Protein AF-A0A0R2MKS7-F1 (afdb_monomer_lite)

Sequence (83 aa):
MLLVAGPVLLISYG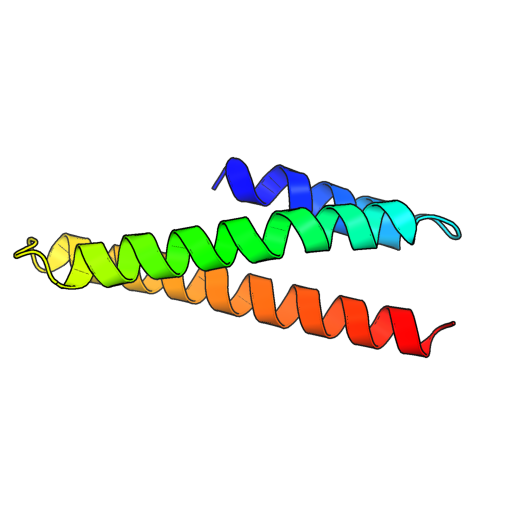LLTPDGWVDVILGLVFMVPISLGCLIFYGWLYQQAQPRQLAGYQWWIVAGYVISFIISGAIMVATWQLH

pLDDT: mean 73.99, std 6.37, range [48.38, 83.69]

Radius of gyration: 15.11 Å; chains: 1; bounding box: 37×16×44 Å

Secondary structure (DSSP, 8-state):
-HHHHHHHHHHHHHHHSTTTHHHHHHHHHHHHHHHHHHHHHHHHHHTS---HHHHHHHHHHHHHHHHHHHHHHHHHHHHHHT-

Foldseek 3Di:
DVQLVCLVVLLVVLVVDPNSVVSLVVSLVSLVVVLVVLLVVLVVVVPDPDDPVVNVVSVVVNVVSVVVNVVSVVVNVVVVVVD

Structure (mmCIF, N/CA/C/O backbone):
data_AF-A0A0R2MKS7-F1
#
_entry.id   AF-A0A0R2MKS7-F1
#
loop_
_atom_site.group_PDB
_atom_site.id
_atom_site.type_symbol
_atom_site.label_atom_id
_atom_site.label_alt_id
_atom_site.label_comp_id
_atom_site.label_asym_id
_atom_site.label_entity_id
_atom_site.label_seq_id
_atom_site.pdbx_PDB_ins_code
_atom_site.Cartn_x
_atom_site.Cartn_y
_atom_site.Cartn_z
_atom_site.occupancy
_atom_site.B_iso_or_equiv
_atom_site.auth_seq_id
_atom_site.auth_comp_id
_atom_site.auth_asym_id
_atom_site.auth_atom_id
_atom_site.pdbx_PDB_model_num
ATOM 1 N N . MET A 1 1 ? -12.488 3.717 -0.249 1.00 48.38 1 MET A N 1
ATOM 2 C CA . MET A 1 1 ? -11.991 2.949 -1.415 1.00 48.38 1 MET A CA 1
ATOM 3 C C . MET A 1 1 ? -11.553 3.836 -2.580 1.00 48.38 1 MET A C 1
ATOM 5 O O . MET A 1 1 ? -10.480 3.584 -3.106 1.00 48.38 1 MET A O 1
ATOM 9 N N . LEU A 1 2 ? -12.279 4.911 -2.925 1.00 57.78 2 LEU A N 1
ATOM 10 C CA . LEU A 1 2 ? -11.884 5.860 -3.988 1.00 57.78 2 LEU A CA 1
ATOM 11 C C . LEU A 1 2 ? -10.455 6.433 -3.857 1.00 57.78 2 LEU A C 1
ATOM 13 O O . LEU A 1 2 ? -9.774 6.585 -4.861 1.00 57.78 2 LEU A O 1
ATOM 17 N N . LEU A 1 3 ? -9.965 6.668 -2.633 1.00 64.75 3 LEU A N 1
ATOM 18 C CA . LEU A 1 3 ? -8.610 7.194 -2.383 1.00 64.75 3 LEU A CA 1
ATOM 19 C C . LEU A 1 3 ? -7.470 6.236 -2.787 1.00 64.75 3 LEU A C 1
ATOM 21 O O . LEU A 1 3 ? -6.364 6.690 -3.040 1.00 64.75 3 LEU A O 1
ATOM 25 N N . VAL A 1 4 ? -7.728 4.926 -2.864 1.00 63.25 4 VAL A N 1
ATOM 26 C CA . VAL A 1 4 ? -6.720 3.909 -3.241 1.00 63.25 4 VAL A CA 1
ATOM 27 C C . VAL A 1 4 ? -6.748 3.628 -4.743 1.00 63.25 4 VAL A C 1
ATOM 29 O O . VAL A 1 4 ? -5.759 3.178 -5.311 1.00 63.25 4 VAL A O 1
ATOM 32 N N . ALA A 1 5 ? -7.870 3.927 -5.402 1.00 70.00 5 ALA A N 1
ATOM 33 C CA . ALA A 1 5 ? -8.060 3.644 -6.819 1.00 70.00 5 ALA A CA 1
ATOM 34 C C . ALA A 1 5 ? -7.081 4.431 -7.706 1.00 70.00 5 ALA A C 1
ATOM 36 O O . ALA A 1 5 ? -6.533 3.863 -8.642 1.00 70.00 5 ALA A O 1
ATOM 37 N N . GLY A 1 6 ? -6.813 5.704 -7.388 1.00 75.44 6 GLY A N 1
ATOM 38 C CA . GLY A 1 6 ? -5.858 6.534 -8.137 1.00 75.44 6 GLY A CA 1
ATOM 39 C C . GLY A 1 6 ? -4.436 5.952 -8.163 1.00 75.44 6 GLY A C 1
ATOM 40 O O . GLY A 1 6 ? -3.917 5.688 -9.245 1.00 75.44 6 GLY A O 1
ATOM 41 N N . PRO A 1 7 ? -3.822 5.679 -6.997 1.00 74.06 7 PRO A N 1
ATOM 42 C CA . PRO A 1 7 ? -2.512 5.034 -6.914 1.00 74.06 7 PRO A CA 1
ATOM 43 C C . PRO A 1 7 ? -2.437 3.671 -7.616 1.00 74.06 7 PRO A C 1
ATOM 45 O O . PRO A 1 7 ? -1.476 3.397 -8.328 1.00 74.06 7 PRO A O 1
ATOM 48 N N . VAL A 1 8 ? -3.466 2.830 -7.469 1.00 76.06 8 VAL A N 1
ATOM 49 C CA . VAL A 1 8 ? -3.519 1.507 -8.118 1.00 76.06 8 VAL A CA 1
ATOM 50 C C . VAL A 1 8 ? -3.601 1.628 -9.641 1.00 76.06 8 VAL A C 1
ATOM 52 O O . VAL A 1 8 ? -2.950 0.858 -10.348 1.00 76.06 8 VAL A O 1
ATOM 55 N N . LEU A 1 9 ? -4.359 2.601 -10.159 1.00 77.88 9 LEU A N 1
ATOM 56 C CA . LEU A 1 9 ? -4.429 2.880 -11.596 1.00 77.88 9 LEU A CA 1
ATOM 57 C C . LEU A 1 9 ? -3.085 3.374 -12.143 1.00 77.88 9 LEU A C 1
ATOM 59 O O . LEU A 1 9 ? -2.674 2.905 -13.199 1.00 77.88 9 LEU A O 1
ATOM 63 N N . LEU A 1 10 ? -2.383 4.245 -11.412 1.00 79.62 10 LEU A N 1
ATOM 64 C CA . LEU A 1 10 ? -1.039 4.713 -11.779 1.00 79.62 10 LEU A CA 1
ATOM 65 C C . LEU A 1 10 ? -0.028 3.560 -11.848 1.00 79.62 10 LEU A C 1
ATOM 67 O O . LEU A 1 10 ? 0.686 3.439 -12.840 1.00 79.62 10 LEU A O 1
ATOM 71 N N . ILE A 1 11 ? -0.024 2.665 -10.852 1.00 79.56 11 ILE A N 1
ATOM 72 C CA . ILE A 1 11 ? 0.847 1.476 -10.854 1.00 79.56 11 ILE A CA 1
ATOM 73 C C . ILE A 1 11 ? 0.498 0.552 -12.026 1.00 79.56 11 ILE A C 1
ATOM 75 O O . ILE A 1 11 ? 1.386 0.108 -12.747 1.00 79.56 11 ILE A O 1
ATOM 79 N N . SER A 1 12 ? -0.792 0.276 -12.238 1.00 77.88 12 SER A N 1
ATOM 80 C CA . SER A 1 12 ? -1.248 -0.621 -13.309 1.00 77.88 12 SER A CA 1
ATOM 81 C C . SER A 1 12 ? -0.903 -0.071 -14.693 1.00 77.88 12 SER A C 1
ATOM 83 O O . SER A 1 12 ? -0.466 -0.825 -15.556 1.00 77.88 12 SER A O 1
ATOM 85 N N . TYR A 1 13 ? -1.071 1.237 -14.898 1.00 82.00 13 TYR A N 1
ATOM 86 C CA . TYR A 1 13 ? -0.717 1.911 -16.143 1.00 82.00 13 TYR A CA 1
ATOM 87 C C . TYR A 1 13 ? 0.798 1.894 -16.374 1.00 82.00 13 TYR A C 1
ATOM 89 O O . TYR A 1 13 ? 1.244 1.476 -17.440 1.00 82.00 13 TYR A O 1
ATOM 97 N N . GLY A 1 14 ? 1.584 2.239 -15.351 1.00 80.69 14 GLY A N 1
ATOM 98 C CA . GLY A 1 14 ? 3.041 2.250 -15.440 1.00 80.69 14 GLY A CA 1
ATOM 99 C C . GLY A 1 14 ? 3.651 0.874 -15.734 1.00 80.69 14 GLY A C 1
ATOM 100 O O . GLY A 1 14 ? 4.620 0.788 -16.481 1.00 80.69 14 GLY A O 1
ATOM 101 N N . LEU A 1 15 ? 3.051 -0.215 -15.233 1.00 79.06 15 LEU A N 1
ATOM 102 C CA . LEU A 1 15 ? 3.472 -1.591 -15.544 1.00 79.06 15 LEU A CA 1
ATOM 103 C C . LEU A 1 15 ? 3.189 -2.021 -16.995 1.00 79.06 15 LEU A C 1
ATOM 105 O O . LEU A 1 15 ? 3.816 -2.960 -17.480 1.00 79.06 15 LEU A O 1
ATOM 109 N N . LEU A 1 16 ? 2.233 -1.383 -17.677 1.00 83.69 16 LEU A N 1
ATOM 110 C CA . LEU A 1 16 ? 1.859 -1.717 -19.058 1.00 83.69 16 LEU A CA 1
ATOM 111 C C . LEU A 1 16 ? 2.713 -0.981 -20.099 1.00 83.69 16 LEU A C 1
ATOM 113 O O . LEU A 1 16 ? 2.727 -1.371 -21.267 1.00 83.69 16 LEU A O 1
ATOM 117 N N . THR A 1 17 ? 3.420 0.072 -19.693 1.00 79.44 17 THR A N 1
ATOM 118 C CA . THR A 1 17 ? 4.266 0.889 -20.570 1.00 79.44 17 THR A CA 1
ATOM 119 C C . THR A 1 17 ? 5.755 0.632 -20.312 1.00 79.44 17 THR A C 1
ATOM 121 O O . THR A 1 17 ? 6.169 0.670 -19.156 1.00 79.44 17 THR A O 1
ATOM 124 N N . PRO A 1 18 ? 6.588 0.445 -21.355 1.00 72.44 18 PRO A N 1
ATOM 125 C CA . PRO A 1 18 ? 8.014 0.131 -21.199 1.00 72.44 18 PRO A CA 1
ATOM 126 C C . PRO A 1 18 ? 8.828 1.208 -20.457 1.00 72.44 18 PRO A C 1
ATOM 128 O O . PRO A 1 18 ? 9.805 0.868 -19.801 1.00 72.44 18 PRO A O 1
ATOM 131 N N . ASP A 1 19 ? 8.383 2.471 -20.477 1.00 81.50 19 ASP A N 1
ATOM 132 C CA . ASP A 1 19 ? 9.007 3.593 -19.754 1.00 81.50 19 ASP A CA 1
ATOM 133 C C . ASP A 1 19 ? 8.207 4.046 -18.512 1.00 81.50 19 ASP A C 1
ATOM 135 O O . ASP A 1 19 ? 8.499 5.081 -17.912 1.00 81.50 19 ASP A O 1
ATOM 139 N N . GLY A 1 20 ? 7.190 3.286 -18.093 1.00 79.81 20 GLY A N 1
ATOM 140 C CA . GLY A 1 20 ? 6.225 3.688 -17.056 1.00 79.81 20 GLY A CA 1
ATOM 141 C C . GLY A 1 20 ? 6.728 3.629 -15.612 1.00 79.81 20 GLY A C 1
ATOM 142 O O . GLY A 1 20 ? 5.932 3.676 -14.674 1.00 79.81 20 GLY A O 1
ATOM 143 N N . TRP A 1 21 ? 8.040 3.522 -15.396 1.00 79.44 21 TRP A N 1
ATOM 144 C CA . TRP A 1 21 ? 8.632 3.385 -14.062 1.00 79.44 21 TRP A CA 1
ATOM 145 C C . TRP A 1 21 ? 8.326 4.591 -13.156 1.00 79.44 21 TRP A C 1
ATOM 147 O O . TRP A 1 21 ? 8.121 4.422 -11.953 1.00 79.44 21 TRP A O 1
ATOM 157 N N . VAL A 1 22 ? 8.221 5.796 -13.729 1.00 83.44 22 VAL A N 1
ATOM 158 C CA . VAL A 1 22 ? 7.846 7.020 -13.000 1.00 83.44 22 VAL A CA 1
ATOM 159 C C . VAL A 1 22 ? 6.418 6.925 -12.459 1.00 83.44 22 VAL A C 1
ATOM 161 O O . VAL A 1 22 ? 6.183 7.265 -11.299 1.00 83.44 22 VAL A O 1
ATOM 164 N N . ASP A 1 23 ? 5.479 6.410 -13.255 1.00 79.81 23 ASP A N 1
ATOM 165 C CA . ASP A 1 23 ? 4.075 6.246 -12.857 1.00 79.81 23 ASP A CA 1
ATOM 166 C C . ASP A 1 23 ? 3.923 5.178 -11.767 1.00 79.81 23 ASP A C 1
ATOM 168 O O . ASP A 1 23 ? 3.153 5.357 -10.817 1.00 79.81 23 ASP A O 1
ATOM 172 N N . VAL A 1 24 ? 4.724 4.107 -11.841 1.00 79.88 24 VAL A N 1
ATOM 173 C CA . VAL A 1 24 ? 4.808 3.085 -10.786 1.00 79.88 24 VAL A CA 1
ATOM 174 C C . VAL A 1 24 ? 5.310 3.695 -9.476 1.00 79.88 24 VAL A C 1
ATOM 176 O O . VAL A 1 24 ? 4.689 3.489 -8.430 1.00 79.88 24 VAL A O 1
ATOM 179 N N . ILE A 1 25 ? 6.392 4.481 -9.512 1.00 79.81 25 ILE A N 1
ATOM 180 C CA . ILE A 1 25 ? 6.936 5.141 -8.315 1.00 79.81 25 ILE A CA 1
ATOM 181 C C . ILE A 1 25 ? 5.942 6.149 -7.744 1.00 79.81 25 ILE A C 1
ATOM 183 O O . ILE A 1 25 ? 5.708 6.142 -6.536 1.00 79.81 25 ILE A O 1
ATOM 187 N N . LEU A 1 26 ? 5.329 6.991 -8.578 1.00 80.00 26 LEU A N 1
ATOM 188 C CA . LEU A 1 26 ? 4.320 7.952 -8.131 1.00 80.00 26 LEU A CA 1
ATOM 189 C C . LEU A 1 26 ? 3.144 7.236 -7.468 1.00 80.00 26 LEU A C 1
ATOM 191 O O . LEU A 1 26 ? 2.747 7.599 -6.359 1.00 80.00 26 LEU A O 1
ATOM 195 N N . GLY A 1 27 ? 2.630 6.179 -8.097 1.00 79.81 27 GLY A N 1
ATOM 196 C CA . GLY A 1 27 ? 1.570 5.362 -7.523 1.00 79.81 27 GLY A CA 1
ATOM 197 C C . GLY A 1 27 ? 1.960 4.786 -6.159 1.00 79.81 27 GLY A C 1
ATOM 198 O O . GLY A 1 27 ? 1.201 4.916 -5.200 1.00 79.81 27 GLY A O 1
ATOM 199 N N . LEU A 1 28 ? 3.172 4.254 -6.010 1.00 75.00 28 LEU A N 1
ATOM 200 C CA . LEU A 1 28 ? 3.668 3.741 -4.727 1.00 75.00 28 LEU A CA 1
ATOM 201 C C . LEU A 1 28 ? 3.822 4.837 -3.663 1.00 75.00 28 LEU A C 1
ATOM 203 O O . LEU A 1 28 ? 3.371 4.656 -2.530 1.00 75.00 28 LEU A O 1
ATOM 207 N N . VAL A 1 29 ? 4.391 5.989 -4.026 1.00 81.69 29 VAL A N 1
ATOM 208 C CA . VAL A 1 29 ? 4.585 7.140 -3.128 1.00 81.69 29 VAL A CA 1
ATOM 209 C C . VAL A 1 29 ? 3.258 7.657 -2.582 1.00 81.69 29 VAL A C 1
ATOM 211 O O . VAL A 1 29 ? 3.207 8.061 -1.423 1.00 81.69 29 VAL A O 1
ATOM 214 N N . PHE A 1 30 ? 2.175 7.609 -3.359 1.00 78.94 30 PHE A N 1
ATOM 215 C CA . PHE A 1 30 ? 0.844 7.960 -2.859 1.00 78.94 30 PHE A CA 1
ATOM 216 C C . PHE A 1 30 ? 0.180 6.816 -2.085 1.00 78.94 30 PHE A C 1
ATOM 218 O O . PHE A 1 30 ? -0.505 7.058 -1.090 1.00 78.94 30 PHE A O 1
ATOM 225 N N . MET A 1 31 ? 0.388 5.564 -2.491 1.00 77.19 31 MET A N 1
ATOM 226 C CA . MET A 1 31 ? -0.278 4.416 -1.874 1.00 77.19 31 MET A CA 1
ATOM 227 C C . MET A 1 31 ? 0.218 4.126 -0.451 1.00 77.19 31 MET A C 1
ATOM 229 O O . MET A 1 31 ? -0.586 3.774 0.419 1.00 77.19 31 MET A O 1
ATOM 233 N N . VAL A 1 32 ? 1.517 4.306 -0.196 1.00 77.44 32 VAL A N 1
ATOM 234 C CA . VAL A 1 32 ? 2.158 4.081 1.111 1.00 77.44 32 VAL A CA 1
ATOM 235 C C . VAL A 1 32 ? 1.552 4.965 2.221 1.00 77.44 32 VAL A C 1
ATOM 237 O O . VAL A 1 32 ? 1.007 4.402 3.173 1.00 77.44 32 VAL A O 1
ATOM 240 N N . PRO A 1 33 ? 1.558 6.313 2.140 1.00 75.88 33 PRO A N 1
ATOM 241 C CA . PRO A 1 33 ? 1.021 7.177 3.192 1.00 75.88 33 PRO A CA 1
ATOM 242 C C . PRO A 1 33 ? -0.499 7.055 3.339 1.00 75.88 33 PRO A C 1
ATOM 244 O O . PRO A 1 33 ? -1.002 7.155 4.455 1.00 75.88 33 PRO A O 1
ATOM 247 N N . ILE A 1 34 ? -1.238 6.782 2.255 1.00 80.12 34 ILE A N 1
ATOM 248 C CA . ILE A 1 34 ? -2.689 6.540 2.324 1.00 80.12 34 ILE A CA 1
ATOM 249 C C . ILE A 1 34 ? -2.981 5.266 3.124 1.00 80.12 34 ILE A C 1
ATOM 251 O O . ILE A 1 34 ? -3.847 5.270 4.002 1.00 80.12 34 ILE A O 1
ATOM 255 N N . SER A 1 35 ? -2.248 4.186 2.850 1.00 73.62 35 SER A N 1
ATOM 256 C CA . SER A 1 35 ? -2.407 2.913 3.561 1.00 73.62 35 SER A CA 1
ATOM 257 C C . SER A 1 35 ? -1.986 3.041 5.025 1.00 73.62 35 SER A C 1
ATOM 259 O O . SER A 1 35 ? -2.703 2.573 5.910 1.00 73.62 35 SER A O 1
ATOM 261 N N . LEU A 1 36 ? -0.881 3.745 5.293 1.00 75.00 36 LEU A N 1
ATOM 262 C CA . LEU A 1 36 ? -0.393 4.014 6.647 1.00 75.00 36 LEU A CA 1
ATOM 263 C C . LEU A 1 36 ? -1.384 4.874 7.448 1.00 75.00 36 LEU A C 1
ATOM 265 O O . LEU A 1 36 ? -1.705 4.553 8.589 1.00 75.00 36 LEU A O 1
ATOM 269 N N . GLY A 1 37 ? -1.919 5.934 6.837 1.00 79.00 37 GLY A N 1
ATOM 270 C CA . GLY A 1 37 ? -2.930 6.797 7.443 1.00 79.00 37 GLY A CA 1
ATOM 271 C C . GLY A 1 37 ? -4.223 6.046 7.757 1.00 79.00 37 GLY A C 1
ATOM 272 O O . GLY A 1 37 ? -4.778 6.218 8.840 1.00 79.00 37 GLY A O 1
ATOM 273 N N . CYS A 1 38 ? -4.664 5.151 6.867 1.00 78.69 38 CYS A N 1
ATOM 274 C CA . CYS A 1 38 ? -5.803 4.272 7.137 1.00 78.69 38 CYS A CA 1
ATOM 275 C C . CYS A 1 38 ? -5.510 3.323 8.304 1.00 78.69 38 CYS A C 1
ATO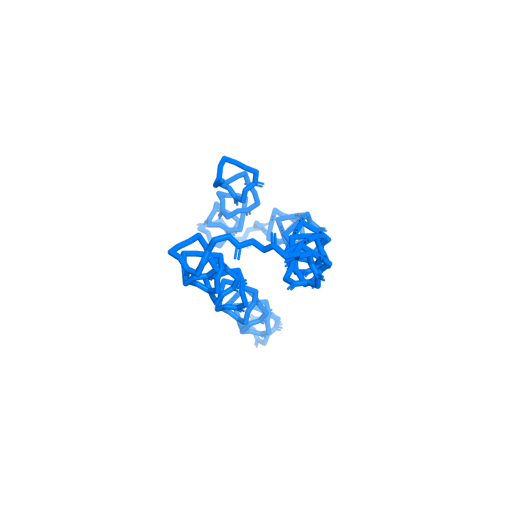M 277 O O . CYS A 1 38 ? -6.347 3.185 9.192 1.00 78.69 38 CYS A O 1
ATOM 279 N N . LEU A 1 39 ? -4.326 2.707 8.341 1.00 76.19 39 LEU A N 1
ATOM 280 C CA . LEU A 1 39 ? -3.927 1.813 9.428 1.00 76.19 39 LEU A CA 1
ATOM 281 C C . LEU A 1 39 ? -3.943 2.532 10.787 1.00 76.19 39 LEU A C 1
ATOM 283 O O . LEU A 1 39 ? -4.521 2.020 11.743 1.00 76.19 39 LEU A O 1
ATOM 287 N N . ILE A 1 40 ? -3.369 3.738 10.858 1.00 79.25 40 ILE A N 1
ATOM 288 C CA . ILE A 1 40 ? -3.360 4.568 12.073 1.00 79.25 40 ILE A CA 1
ATOM 289 C C . ILE A 1 40 ? -4.786 4.974 12.456 1.00 79.25 40 ILE A C 1
ATOM 291 O O . ILE A 1 40 ? -5.166 4.840 13.618 1.00 79.25 40 ILE A O 1
ATOM 295 N N . PHE A 1 41 ? -5.591 5.430 11.492 1.00 80.88 41 PHE A N 1
ATOM 296 C CA . PHE A 1 41 ? -6.967 5.860 11.733 1.00 80.88 41 PHE A CA 1
ATOM 297 C C . PHE A 1 41 ? -7.835 4.721 12.273 1.00 80.88 41 PHE A C 1
ATOM 299 O O . PHE A 1 41 ? -8.466 4.885 13.312 1.00 80.88 41 PHE A O 1
ATOM 306 N N . TYR A 1 42 ? -7.838 3.556 11.619 1.00 72.50 42 TYR A N 1
ATOM 307 C CA . TYR A 1 42 ? -8.615 2.399 12.072 1.00 72.50 42 TYR A CA 1
ATOM 308 C C . TYR A 1 42 ? -8.054 1.786 13.361 1.00 72.50 42 TYR A C 1
ATOM 310 O O . TYR A 1 42 ? -8.831 1.348 14.207 1.00 72.50 42 TYR A O 1
ATOM 318 N N . GLY A 1 43 ? -6.731 1.803 13.554 1.00 75.12 43 GLY A N 1
ATOM 319 C CA . GLY A 1 43 ? -6.099 1.386 14.807 1.00 75.12 43 GLY A CA 1
ATOM 320 C C . GLY A 1 43 ? -6.494 2.277 15.989 1.00 75.12 43 GLY A C 1
ATOM 321 O O . GLY A 1 43 ? -6.787 1.773 17.072 1.00 75.12 43 GLY A O 1
ATOM 322 N N . TRP A 1 44 ? -6.578 3.592 15.778 1.00 77.44 44 TRP A N 1
ATOM 323 C CA . TRP A 1 44 ? -7.105 4.532 16.769 1.00 77.44 44 TRP A CA 1
ATOM 324 C C . TRP A 1 44 ? -8.606 4.330 17.005 1.00 77.44 44 TRP A C 1
ATOM 326 O O . TRP A 1 44 ? -9.058 4.305 18.150 1.00 77.44 44 TRP A O 1
ATOM 336 N N . LEU A 1 45 ? -9.379 4.114 15.938 1.00 75.94 45 LEU A N 1
ATOM 337 C CA . LEU A 1 45 ? -10.820 3.874 16.017 1.00 75.94 45 LEU A CA 1
ATOM 338 C C . LEU A 1 45 ? -11.162 2.617 16.835 1.00 75.94 45 LEU A C 1
ATOM 340 O O . LEU A 1 45 ? -12.163 2.604 17.548 1.00 75.94 45 LEU A O 1
ATOM 344 N N . TYR A 1 46 ? -10.307 1.591 16.779 1.00 68.19 46 TYR A N 1
ATOM 345 C CA . TYR A 1 46 ? -10.439 0.362 17.563 1.00 68.19 46 TYR A CA 1
ATOM 346 C C . TYR A 1 46 ? -10.355 0.595 19.080 1.00 68.19 46 TYR A C 1
ATOM 348 O O . TYR A 1 46 ? -10.974 -0.138 19.849 1.00 68.19 46 TYR A O 1
ATOM 356 N N . GLN A 1 47 ? -9.620 1.619 19.529 1.00 72.62 47 GLN A N 1
ATOM 357 C CA . GLN A 1 47 ? -9.545 1.966 20.953 1.00 72.62 47 GLN A CA 1
ATOM 358 C C . GLN A 1 47 ? -10.819 2.651 21.466 1.00 72.62 47 GLN A C 1
ATOM 360 O O . GLN A 1 47 ? -11.001 2.782 22.676 1.00 72.62 47 GLN A O 1
ATOM 365 N N . GLN A 1 48 ? -11.714 3.082 20.573 1.00 76.25 48 GLN A N 1
ATOM 366 C CA . GLN A 1 48 ? -13.000 3.644 20.962 1.00 76.25 48 GLN A CA 1
ATOM 367 C C . GLN A 1 48 ? -14.023 2.534 21.213 1.00 76.25 48 GLN A C 1
ATOM 369 O O . GLN A 1 48 ? -14.045 1.512 20.530 1.00 76.25 48 GLN A O 1
ATOM 374 N N . ALA A 1 49 ? -14.914 2.746 22.184 1.00 65.75 49 ALA A N 1
ATOM 375 C CA . ALA A 1 49 ? -16.005 1.824 22.474 1.00 65.75 49 ALA A CA 1
ATOM 376 C C . ALA A 1 49 ? -17.006 1.807 21.305 1.00 65.75 49 ALA A C 1
ATOM 378 O O . ALA A 1 49 ? -17.946 2.600 21.261 1.00 65.75 49 ALA A O 1
ATOM 379 N N . GLN A 1 50 ? -16.784 0.920 20.334 1.00 67.69 50 GLN A N 1
ATOM 380 C CA . GLN A 1 50 ? -17.652 0.758 19.173 1.00 67.69 50 GLN A CA 1
ATOM 381 C C . GLN A 1 50 ? -18.553 -0.478 19.297 1.00 67.69 50 GLN A C 1
ATOM 383 O O . GLN A 1 50 ? -18.162 -1.483 19.901 1.00 67.69 50 GLN A O 1
ATOM 388 N N . PRO A 1 51 ? -19.758 -0.453 18.697 1.00 66.62 51 PRO A N 1
ATOM 389 C CA . PRO A 1 51 ? -20.601 -1.638 18.592 1.00 66.62 51 PRO A CA 1
ATOM 390 C C . PRO A 1 51 ? -19.826 -2.770 17.902 1.00 66.62 51 PRO A C 1
ATOM 392 O O . PRO A 1 51 ? -19.306 -2.581 16.803 1.00 66.62 51 PRO A O 1
ATOM 395 N N . ARG A 1 52 ? -19.771 -3.965 18.513 1.00 66.06 52 ARG A N 1
ATOM 396 C CA . ARG A 1 52 ? -18.976 -5.123 18.032 1.00 66.06 52 ARG A CA 1
ATOM 397 C C . ARG A 1 52 ? -19.208 -5.483 16.557 1.00 66.06 52 ARG A C 1
ATOM 399 O O . ARG A 1 52 ? -18.323 -6.038 15.917 1.00 66.06 52 ARG A O 1
ATOM 406 N N . GLN A 1 53 ? -20.380 -5.150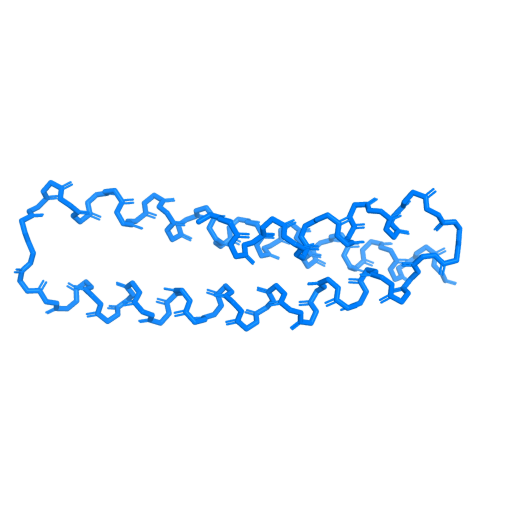 16.017 1.00 66.12 53 GLN A N 1
ATOM 407 C CA . GLN A 1 53 ? -20.728 -5.367 14.613 1.00 66.12 53 GLN A CA 1
ATOM 408 C C . GLN A 1 53 ? -19.895 -4.504 13.651 1.00 66.12 53 GLN A C 1
ATOM 410 O O . GLN A 1 53 ? -19.524 -4.982 12.586 1.00 66.12 53 GLN A O 1
ATOM 415 N N . LEU A 1 54 ? -19.545 -3.270 14.027 1.00 64.31 54 LEU A N 1
ATOM 416 C CA . LEU A 1 54 ? -18.730 -2.364 13.205 1.00 64.31 54 LEU A CA 1
ATOM 417 C C . LEU A 1 54 ? -17.232 -2.680 13.303 1.00 64.31 54 LEU A C 1
ATOM 419 O O . LEU A 1 54 ? -16.505 -2.510 12.324 1.00 64.31 54 LEU A O 1
ATOM 423 N N . ALA A 1 55 ? -16.789 -3.215 14.445 1.00 66.19 55 ALA A N 1
ATOM 424 C CA . ALA A 1 55 ? -15.397 -3.606 14.657 1.00 66.19 55 ALA A CA 1
ATOM 425 C C . ALA A 1 55 ? -14.944 -4.690 13.660 1.00 66.19 55 ALA A C 1
ATOM 427 O O . ALA A 1 55 ? -13.862 -4.589 13.088 1.00 66.19 55 ALA A O 1
ATOM 428 N N . GLY A 1 56 ? -15.785 -5.698 13.386 1.00 67.75 56 GLY A N 1
ATOM 429 C CA . GLY A 1 56 ? -15.460 -6.763 12.428 1.00 67.75 56 GLY A CA 1
ATOM 430 C C . GLY A 1 56 ? -15.231 -6.245 11.003 1.00 67.75 56 GLY A C 1
ATOM 431 O O 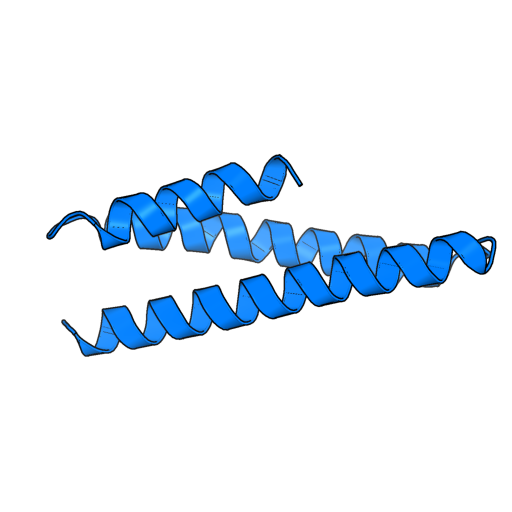. GLY A 1 56 ? -14.242 -6.602 10.366 1.00 67.75 56 GLY A O 1
ATOM 432 N N . TYR A 1 57 ? -16.099 -5.353 10.518 1.00 70.44 57 TYR A N 1
ATOM 433 C CA . TYR A 1 57 ? -15.957 -4.753 9.185 1.00 70.44 57 TYR A CA 1
ATOM 434 C C . TYR A 1 57 ? -14.702 -3.880 9.055 1.00 70.44 57 TYR A C 1
ATOM 436 O O . TYR A 1 57 ? -14.077 -3.862 7.996 1.00 70.44 57 TYR A O 1
ATOM 444 N N . GLN A 1 58 ? -14.294 -3.192 10.121 1.00 68.25 58 GLN A N 1
ATOM 445 C CA . GLN A 1 58 ? -13.079 -2.372 10.114 1.00 68.25 58 GLN A CA 1
ATOM 446 C C . GLN A 1 58 ? -11.816 -3.216 9.965 1.00 68.25 58 GLN A C 1
ATOM 448 O O . GLN A 1 58 ? -10.944 -2.864 9.174 1.00 68.25 58 GLN A O 1
ATOM 453 N N . TRP A 1 59 ? -11.738 -4.362 10.645 1.00 69.44 59 TRP A N 1
ATOM 454 C CA . TRP A 1 59 ? -10.598 -5.271 10.509 1.00 69.44 59 TRP A CA 1
ATOM 455 C C . TRP A 1 59 ? -10.480 -5.869 9.107 1.00 69.44 59 TRP A C 1
ATOM 457 O O . TRP A 1 59 ? -9.369 -5.983 8.596 1.00 69.44 59 TRP A O 1
ATOM 467 N N . TRP A 1 60 ? -11.601 -6.168 8.444 1.00 71.88 60 TRP A N 1
ATOM 468 C CA . TRP A 1 60 ? -11.593 -6.587 7.037 1.00 71.88 60 TRP A CA 1
ATOM 469 C C . TRP A 1 60 ? -11.046 -5.502 6.106 1.00 71.88 60 TRP A C 1
ATOM 471 O O . TRP A 1 60 ? -10.255 -5.797 5.210 1.00 71.88 60 TRP A O 1
ATOM 481 N N . ILE A 1 61 ? -11.420 -4.242 6.338 1.00 74.19 61 ILE A N 1
ATOM 482 C CA . ILE A 1 61 ? -10.910 -3.104 5.565 1.00 74.19 61 ILE A CA 1
ATOM 483 C C . ILE A 1 61 ? -9.403 -2.932 5.801 1.00 74.19 61 ILE A C 1
ATOM 485 O O . ILE A 1 61 ? -8.649 -2.818 4.836 1.00 74.19 61 ILE A O 1
ATOM 489 N N . VAL A 1 62 ? -8.950 -2.968 7.058 1.00 75.44 62 VAL A N 1
ATOM 490 C CA . VAL A 1 62 ? -7.523 -2.879 7.419 1.00 75.44 62 VAL A CA 1
ATOM 491 C C . VAL A 1 62 ? -6.720 -4.018 6.794 1.00 75.44 62 VAL A C 1
ATOM 493 O O . VAL A 1 62 ? -5.680 -3.762 6.190 1.00 75.44 62 VAL A O 1
ATOM 496 N N . ALA A 1 63 ? -7.209 -5.257 6.874 1.00 74.31 63 ALA A N 1
ATOM 497 C CA . ALA A 1 63 ? -6.567 -6.407 6.242 1.00 74.31 63 ALA A CA 1
ATOM 498 C C . ALA A 1 63 ? -6.435 -6.214 4.723 1.00 74.31 63 ALA A C 1
ATOM 500 O O . ALA A 1 63 ? -5.372 -6.477 4.164 1.00 74.31 63 ALA A O 1
ATOM 501 N N . GLY A 1 64 ? -7.472 -5.677 4.069 1.00 77.31 64 GLY A N 1
ATOM 502 C CA . GLY A 1 64 ? -7.424 -5.306 2.654 1.00 77.31 64 GLY A CA 1
ATOM 503 C C . GLY A 1 64 ? -6.309 -4.303 2.345 1.00 77.31 64 GLY A C 1
ATOM 504 O O . GLY A 1 64 ? -5.513 -4.541 1.440 1.00 77.31 64 GLY A O 1
ATOM 505 N N . TYR A 1 65 ? -6.186 -3.234 3.139 1.00 71.31 65 TYR A N 1
ATOM 506 C CA . TYR A 1 65 ? -5.100 -2.254 2.993 1.00 71.31 65 TYR A CA 1
ATOM 507 C C . TYR A 1 65 ? -3.711 -2.880 3.163 1.00 71.31 65 TYR A C 1
ATOM 509 O O . TYR A 1 65 ? -2.814 -2.600 2.369 1.00 71.31 65 TYR A O 1
ATOM 517 N N . VAL A 1 66 ? -3.532 -3.743 4.167 1.00 75.69 66 VAL A N 1
ATOM 518 C CA . VAL A 1 66 ? -2.255 -4.428 4.422 1.00 75.69 66 VAL A CA 1
ATOM 519 C C . VAL A 1 66 ? -1.883 -5.347 3.258 1.00 75.69 66 VAL A C 1
ATOM 521 O O . VAL A 1 66 ? -0.749 -5.304 2.787 1.00 75.69 66 VAL A O 1
ATOM 524 N N . ILE A 1 67 ? -2.831 -6.134 2.744 1.00 78.75 67 ILE A N 1
ATOM 525 C CA . ILE A 1 67 ? -2.597 -7.014 1.591 1.00 78.75 67 ILE A CA 1
ATOM 526 C C . ILE A 1 67 ? -2.232 -6.188 0.352 1.00 78.75 67 ILE A C 1
ATOM 528 O O . ILE A 1 67 ? -1.242 -6.489 -0.313 1.00 78.75 67 ILE A O 1
ATOM 532 N N . SER A 1 68 ? -2.976 -5.117 0.061 1.00 70.75 68 SER A N 1
ATOM 533 C CA . SER A 1 68 ? -2.677 -4.232 -1.070 1.00 70.75 68 SER A CA 1
ATOM 534 C C . SER A 1 68 ? -1.296 -3.580 -0.950 1.00 70.75 68 SER A C 1
ATOM 536 O O . SER A 1 68 ? -0.593 -3.458 -1.953 1.00 70.75 68 SER A O 1
ATOM 538 N N . PHE A 1 69 ? -0.878 -3.207 0.261 1.00 73.06 69 PHE A N 1
ATOM 539 C CA . PHE A 1 69 ? 0.458 -2.677 0.521 1.00 73.06 69 PHE A CA 1
ATOM 540 C C . PHE A 1 69 ? 1.554 -3.718 0.246 1.00 73.06 69 PHE A C 1
ATOM 542 O O . PHE A 1 69 ? 2.510 -3.420 -0.469 1.00 73.06 69 PHE A O 1
ATOM 549 N N . ILE A 1 70 ? 1.393 -4.949 0.747 1.00 77.94 70 ILE A N 1
ATOM 550 C CA . ILE A 1 70 ? 2.347 -6.049 0.520 1.00 77.94 70 ILE A CA 1
ATOM 551 C C . ILE A 1 70 ? 2.475 -6.361 -0.974 1.00 77.94 70 ILE A C 1
ATOM 553 O O . ILE A 1 70 ? 3.592 -6.466 -1.477 1.00 77.94 70 ILE A O 1
ATOM 557 N N . ILE A 1 71 ? 1.352 -6.468 -1.692 1.00 77.56 71 ILE A N 1
ATOM 558 C CA . ILE A 1 71 ? 1.347 -6.729 -3.140 1.00 77.56 71 ILE A CA 1
ATOM 559 C C . ILE A 1 71 ? 2.083 -5.613 -3.883 1.00 77.56 71 ILE A C 1
ATOM 561 O O . ILE A 1 71 ? 2.914 -5.894 -4.741 1.00 77.56 71 ILE A O 1
ATOM 565 N N . SER A 1 72 ? 1.827 -4.355 -3.526 1.00 68.88 72 SER A N 1
ATOM 566 C CA . SER A 1 72 ? 2.471 -3.208 -4.175 1.00 68.88 72 SER A CA 1
ATOM 567 C C . SER A 1 72 ? 3.981 -3.186 -3.920 1.00 68.88 72 SER A C 1
ATOM 569 O O . SER A 1 72 ? 4.754 -2.948 -4.846 1.00 68.88 72 SER A O 1
ATOM 571 N N . GLY A 1 73 ? 4.417 -3.514 -2.699 1.00 73.75 73 GLY A N 1
ATOM 572 C CA . GLY A 1 73 ? 5.835 -3.680 -2.376 1.00 73.75 73 GLY A CA 1
ATOM 573 C C . GLY A 1 73 ? 6.489 -4.840 -3.135 1.00 73.75 73 GLY A C 1
ATOM 574 O O . GLY A 1 73 ? 7.588 -4.684 -3.660 1.00 73.75 73 GLY A O 1
ATOM 575 N N . ALA A 1 74 ? 5.805 -5.981 -3.253 1.00 77.31 74 ALA A N 1
ATOM 576 C CA . ALA A 1 74 ? 6.297 -7.133 -4.009 1.00 77.31 74 ALA A CA 1
ATOM 577 C C . ALA A 1 74 ? 6.436 -6.825 -5.506 1.00 77.31 74 ALA A C 1
ATOM 579 O O . ALA A 1 74 ? 7.451 -7.177 -6.105 1.00 77.31 74 ALA A O 1
ATOM 580 N N . ILE A 1 75 ? 5.455 -6.123 -6.087 1.00 74.69 75 ILE A N 1
ATOM 581 C CA . ILE A 1 75 ? 5.522 -5.623 -7.463 1.00 74.69 75 ILE A CA 1
ATOM 582 C C . ILE A 1 75 ? 6.741 -4.718 -7.609 1.00 74.69 75 ILE A C 1
ATOM 584 O O . ILE A 1 75 ? 7.573 -5.012 -8.451 1.00 74.69 75 ILE A O 1
ATOM 588 N N . MET A 1 76 ? 6.904 -3.700 -6.755 1.00 70.69 76 MET A N 1
ATOM 589 C CA . MET A 1 76 ? 8.044 -2.774 -6.815 1.00 70.69 76 MET A CA 1
ATOM 590 C C . MET A 1 76 ? 9.396 -3.500 -6.815 1.00 70.69 76 MET A C 1
ATOM 592 O O . MET A 1 76 ? 10.269 -3.181 -7.620 1.00 70.69 76 MET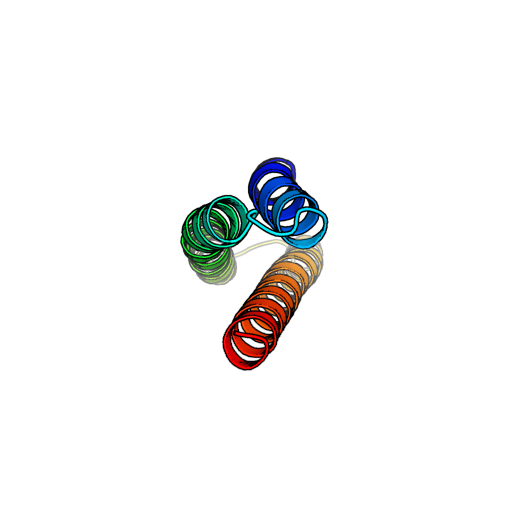 A O 1
ATOM 596 N N . VAL A 1 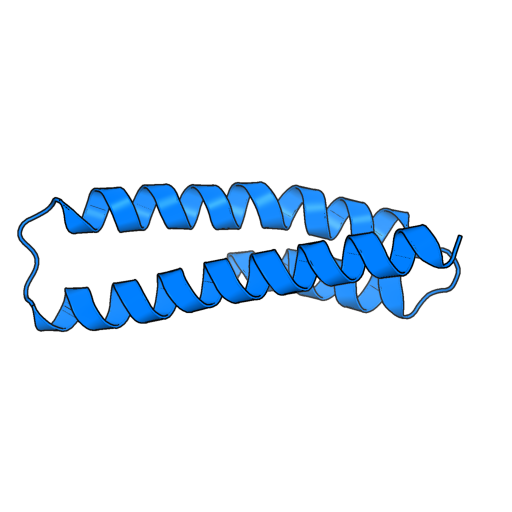77 ? 9.567 -4.483 -5.924 1.00 77.50 77 VAL A N 1
ATOM 597 C CA . VAL A 1 77 ? 10.795 -5.287 -5.847 1.00 77.50 77 VAL A CA 1
ATOM 598 C C . VAL A 1 77 ? 10.989 -6.105 -7.122 1.00 77.50 77 VAL A C 1
ATOM 600 O O . VAL A 1 77 ? 12.097 -6.137 -7.648 1.00 77.50 77 VAL A O 1
ATOM 603 N N . ALA A 1 78 ? 9.935 -6.735 -7.646 1.00 74.31 78 ALA A N 1
ATOM 604 C CA . ALA A 1 78 ? 10.011 -7.493 -8.891 1.00 74.31 78 ALA A CA 1
ATOM 605 C C . ALA A 1 78 ? 10.369 -6.598 -10.088 1.00 74.31 78 ALA A C 1
ATOM 607 O O . ALA A 1 78 ? 11.240 -6.970 -10.870 1.00 74.31 78 ALA A O 1
ATOM 608 N N . THR A 1 79 ? 9.770 -5.408 -10.212 1.00 67.50 79 THR A N 1
ATOM 609 C CA . THR A 1 79 ? 10.105 -4.461 -11.286 1.00 67.50 79 THR A CA 1
ATOM 610 C C . THR A 1 79 ? 11.544 -3.966 -11.175 1.00 67.50 79 THR A C 1
ATOM 612 O O . THR A 1 79 ? 12.211 -3.836 -12.194 1.00 67.50 79 THR A O 1
ATOM 615 N N . TRP A 1 80 ? 12.045 -3.734 -9.956 1.00 72.00 80 TRP A N 1
ATOM 616 C CA . TRP A 1 80 ? 13.435 -3.323 -9.729 1.00 72.00 80 TRP A CA 1
ATOM 617 C C . TRP A 1 80 ? 14.449 -4.391 -10.156 1.00 72.00 80 TRP A C 1
ATOM 619 O O . TRP A 1 80 ? 15.525 -4.052 -10.618 1.00 72.00 80 TRP A O 1
ATOM 629 N N . GLN A 1 81 ? 14.119 -5.677 -10.010 1.00 72.06 81 GLN A N 1
ATOM 630 C CA . GLN A 1 81 ? 14.993 -6.787 -10.424 1.00 72.06 81 GLN A CA 1
ATOM 631 C C . GLN A 1 81 ? 14.987 -7.036 -11.942 1.00 72.06 81 GLN A C 1
ATOM 633 O O . GLN A 1 81 ? 15.824 -7.783 -12.441 1.00 72.06 81 GLN A O 1
ATOM 638 N N . LEU A 1 82 ? 14.015 -6.472 -12.664 1.00 68.31 82 LEU A N 1
ATOM 639 C CA . LEU A 1 82 ? 13.890 -6.581 -14.121 1.00 68.31 82 LEU A CA 1
ATOM 640 C C . LEU A 1 82 ? 14.628 -5.457 -14.872 1.00 68.31 82 LEU A C 1
ATOM 642 O O . LEU A 1 82 ? 14.649 -5.478 -16.102 1.00 68.31 82 LEU A O 1
ATOM 646 N N . HIS A 1 83 ? 15.200 -4.493 -14.146 1.00 54.69 83 HIS A N 1
ATOM 647 C CA . HIS A 1 83 ? 16.103 -3.454 -14.647 1.00 54.69 83 HIS A CA 1
ATOM 648 C C . HIS A 1 83 ? 17.546 -3.785 -14.253 1.00 54.69 83 HIS A C 1
ATOM 650 O O . HIS A 1 83 ? 18.446 -3.520 -15.080 1.00 54.69 83 HIS A O 1
#

Organism: NCBI:txid942150